Protein 2XWS (pdb70)

Sequence (126 aa):
GMRRGLVIVGHGSQLNHYREVMMELHRKRIEESGAFDEVKIAFAARKRRPMPDEAIREMNCDIIYVVPLFISYGLHVTEDLPDLLGFPRGRGIKEGEFEGKKVVICEPIGEDYFVTYAILNSVFRIG

Organism: Archaeoglobus fulgidus (strain ATCC 49558 / DSM 4304 / JCM 9628 / NBRC 100126 / VC-16) (NCBI:txid224325)

B-factor: mean 16.19, std 9.61, range [5.8, 62.68]

CATH classification: 3.40.50.1400

Foldseek 3Di:
DFAEEEEEEEEDDPPPVVVVVQVVVQVVVVVVPPGNYYYYAYLYPPGPPHPLVVVVVDPTQEYEYEYQDQDPDCSQQPRNCVSQVFHGDAAWGWDDHPNHTYIYHGYDNVDVVVVVVVVCVVVVDD

Solvent-accessible surface area: 7827 Å² total; per-residue (Å²): 128,117,111,73,0,8,0,8,0,0,55,10,34,120,121,103,114,34,65,98,44,0,72,82,60,35,83,133,53,79,114,75,56,50,47,74,48,6,37,32,0,1,0,3,136,190,50,167,40,43,0,35,55,1,0,158,113,0,125,3,77,16,0,60,0,35,0,41,20,121,72,46,29,116,53,6,20,54,49,0,0,71,55,6,72,17,92,142,27,172,24,113,21,123,24,124,28,101,65,35,86,0,13,4,31,80,18,58,14,162,71,186,168,29,71,144,62,115,64,60,83,114,120,191,135,121

Radius of gyration: 14.53 Å; Cα contacts (8 Å, |Δi|>4): 226; chains: 1; bounding box: 28×39×32 Å

Nearest PDB structures (foldseek):
  2xwq-assembly1_A  TM=9.636E-01  e=8.640E-24  Archaeoglobus fulgidus
  2jh3-assembly1_C  TM=8.020E-01  e=1.035E-05  Deinococcus radiodurans
  4wwh-assembly2_B  TM=4.916E-01  e=9.234E-01  Mycolicibacterium smegmatis MC2 155
  4oat-assembly1_A  TM=4.400E-01  e=6.740E-01  Trichormus variabilis ATCC 29413
  3uk0-assembly1_A  TM=4.659E-01  e=1.733E+00  Rhodopseudomonas palustris BisB5

InterPro domains:
  IPR002762 Sirohydrochlorin cobaltochelatase CbiX-like [PF01903] (10-117)
  IPR023652 Sirohydrochlorin cobaltochelatase [MF_00785] (2-124)

Secondary structure (DSSP, 8-state):
---EEEEEEE-S---HHHHHHHHHHHHHHHHHTSSSEEEEEESSTT-SS-HHHHHHH---SEEEEEE--SS--HIIIIIHHHHHT---SSS-EEEEETTEEEEE---STTSHHHHHHHHHHHH---

Structure (mmCIF, N/CA/C/O backbone):
data_2XWS
#
_entry.id   2XWS
#
_cell.length_a   50.980
_cell.length_b   50.980
_cell.length_c   101.970
_cell.angle_alpha   90.00
_cell.angle_beta   90.00
_cell.angle_gamma   90.00
#
_symmetry.space_group_name_H-M   'P 42 21 2'
#
loop_
_entity.id
_entity.type
_entity.pdbx_description
1 polymer 'SIROHYDROCHLORIN COBALTOCHELATASE'
2 water water
#
loop_
_atom_site.group_PDB
_atom_site.id
_atom_site.type_symbol
_atom_site.label_atom_id
_atom_site.label_alt_id
_atom_site.label_comp_id
_atom_site.label_asym_id
_atom_site.label_entity_id
_atom_site.label_seq_id
_atom_site.pdbx_PDB_ins_code
_atom_site.Cartn_x
_atom_site.Cartn_y
_atom_site.Cartn_z
_atom_site.occupancy
_atom_site.B_iso_or_equiv
_atom_site.auth_seq_id
_atom_site.auth_comp_id
_atom_site.auth_asym_id
_atom_site.auth_atom_id
_atom_site.pdbx_PDB_model_num
ATOM 1 N N . GLY A 1 1 ? 18.905 -24.207 -0.311 1.00 52.89 0 GLY A N 1
ATOM 2 C CA . GLY A 1 1 ? 19.863 -23.054 -0.403 1.00 52.21 0 GLY A CA 1
ATOM 3 C C . GLY A 1 1 ? 19.399 -21.895 -1.297 1.00 51.21 0 GLY A C 1
ATOM 4 O O . GLY A 1 1 ? 20.212 -21.015 -1.616 1.00 51.66 0 GLY A O 1
ATOM 5 N N . MET A 1 2 ? 18.089 -21.861 -1.631 1.00 49.33 1 MET A N 1
ATOM 6 C CA . MET A 1 2 ? 17.557 -21.110 -2.808 1.00 45.92 1 MET A CA 1
ATOM 7 C C . MET A 1 2 ? 17.742 -19.588 -2.956 1.00 41.60 1 MET A C 1
ATOM 8 O O . MET A 1 2 ? 17.229 -18.741 -2.186 1.00 41.41 1 MET A O 1
ATOM 13 N N . ARG A 1 3 ? 18.500 -19.295 -4.005 1.00 37.24 2 ARG A N 1
ATOM 14 C CA . ARG A 1 3 ? 18.673 -17.980 -4.588 1.00 33.06 2 ARG A CA 1
ATOM 15 C C . ARG A 1 3 ? 17.336 -17.695 -5.305 1.00 29.37 2 ARG A C 1
ATOM 16 O O . ARG A 1 3 ? 16.859 -18.559 -6.094 1.00 29.17 2 ARG A O 1
ATOM 24 N N . ARG A 1 4 ? 16.745 -16.523 -5.080 1.00 23.14 3 ARG A N 1
ATOM 25 C CA . ARG A 1 4 ? 15.413 -16.227 -5.675 1.00 20.66 3 ARG A CA 1
ATOM 26 C C . ARG A 1 4 ? 15.577 -14.960 -6.558 1.00 16.63 3 ARG A C 1
ATOM 27 O O . ARG A 1 4 ? 16.093 -13.933 -6.136 1.00 15.51 3 ARG A O 1
ATOM 35 N N . GLY A 1 5 ? 15.065 -15.050 -7.765 1.00 12.35 4 GLY A N 1
ATOM 36 C CA . GLY A 1 5 ? 15.122 -13.903 -8.669 1.00 10.08 4 GLY A CA 1
ATOM 37 C C . GLY A 1 5 ? 13.751 -13.428 -9.077 1.00 8.21 4 GLY A C 1
ATOM 38 O O . GLY A 1 5 ? 12.737 -14.149 -8.935 1.00 11.38 4 GLY A O 1
ATOM 39 N N . LEU A 1 6 ? 13.778 -12.183 -9.567 1.00 8.17 5 LEU A N 1
ATOM 40 C CA . LEU A 1 6 ? 12.541 -11.578 -10.083 1.00 8.28 5 LEU A CA 1
ATOM 41 C C . LEU A 1 6 ? 12.882 -10.983 -11.474 1.00 8.14 5 LEU A C 1
ATOM 42 O O . LEU A 1 6 ? 13.891 -10.295 -11.611 1.00 10.05 5 LEU A O 1
ATOM 47 N N . VAL A 1 7 ? 12.042 -11.304 -12.469 1.00 8.56 6 VAL A N 1
ATOM 48 C CA . VAL A 1 7 ? 12.069 -10.640 -13.774 1.00 7.70 6 VAL A CA 1
ATOM 49 C C . VAL A 1 7 ? 10.785 -9.898 -13.968 1.00 7.43 6 VAL A C 1
ATOM 50 O O . VAL A 1 7 ? 9.656 -10.473 -13.888 1.00 9.44 6 VAL A O 1
ATOM 54 N N . ILE A 1 8 ? 10.922 -8.543 -14.141 1.00 8.20 7 ILE A N 1
ATOM 55 C CA . ILE A 1 8 ? 9.728 -7.664 -14.380 1.00 6.30 7 ILE A CA 1
ATOM 56 C C . ILE A 1 8 ? 9.647 -7.533 -15.883 1.00 8.49 7 ILE A C 1
ATOM 57 O O . ILE A 1 8 ? 10.589 -7.022 -16.514 1.00 8.00 7 ILE A O 1
ATOM 62 N N . VAL A 1 9 ? 8.505 -7.912 -16.433 1.00 6.01 8 VAL A N 1
ATOM 63 C CA . VAL A 1 9 ? 8.360 -8.028 -17.905 1.00 6.29 8 VAL A CA 1
ATOM 64 C C . VAL A 1 9 ? 7.409 -6.937 -18.383 1.00 7.84 8 VAL A C 1
ATOM 65 O O . VAL A 1 9 ? 6.271 -6.728 -17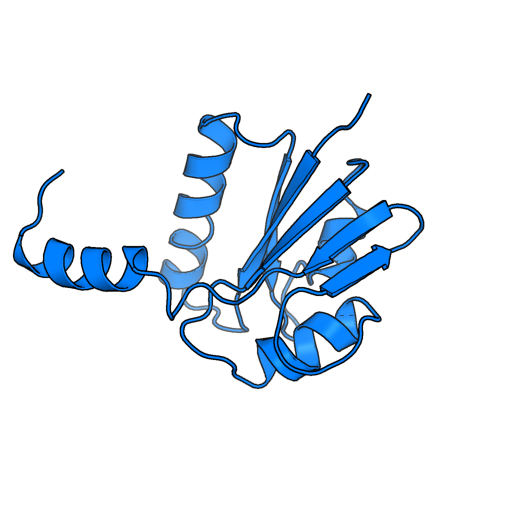.878 1.00 8.89 8 VAL A O 1
ATOM 69 N N . GLY A 1 10 ? 7.923 -6.160 -19.384 1.00 8.49 9 GLY A N 1
ATOM 70 C CA . GLY A 1 10 ? 7.070 -5.129 -20.078 1.00 8.53 9 GLY A CA 1
ATOM 71 C C . GLY A 1 10 ? 6.825 -5.506 -21.545 1.00 10.92 9 GLY A C 1
ATOM 72 O O . GLY A 1 10 ? 7.084 -6.633 -21.984 1.00 9.71 9 GLY A O 1
ATOM 73 N N . HIS A 1 11 ? 6.264 -4.542 -22.291 1.00 9.80 10 HIS A N 1
ATOM 74 C CA . HIS A 1 11 ? 5.962 -4.686 -23.711 1.00 9.95 10 HIS A CA 1
ATOM 75 C C . HIS A 1 11 ? 7.005 -4.059 -24.580 1.00 11.64 10 HIS A C 1
ATOM 76 O O . HIS A 1 11 ? 8.187 -3.954 -24.128 1.00 14.14 10 HIS A O 1
ATOM 83 N N . GLY A 1 12 ? 6.610 -3.742 -25.836 1.00 12.31 11 GLY A N 1
ATOM 84 C CA . GLY A 1 12 ? 7.626 -3.278 -26.819 1.00 13.74 11 GLY A CA 1
ATOM 85 C C . GLY A 1 12 ? 7.868 -1.781 -26.852 1.00 14.36 11 GLY A C 1
ATOM 86 O O . GLY A 1 12 ? 8.616 -1.314 -27.717 1.00 12.20 11 GLY A O 1
ATOM 87 N N . SER A 1 13 ? 7.261 -1.035 -25.949 1.00 10.89 12 SER A N 1
ATOM 88 C CA . SER A 1 13 ? 7.476 0.442 -25.983 1.00 9.77 12 SER A CA 1
ATOM 89 C C . SER A 1 13 ? 8.955 0.751 -25.818 1.00 10.73 12 SER A C 1
ATOM 90 O O . SER A 1 13 ? 9.674 0.221 -24.944 1.00 10.94 12 SER A O 1
ATOM 93 N N . GLN A 1 14 ? 9.421 1.670 -26.684 1.00 9.77 13 GLN A N 1
ATOM 94 C CA . GLN A 1 14 ? 10.774 2.141 -26.558 1.00 12.07 13 GLN A CA 1
ATOM 95 C C . GLN A 1 14 ? 10.802 3.619 -26.165 1.00 13.04 13 GLN A C 1
ATOM 96 O O . GLN A 1 14 ? 11.858 4.288 -26.225 1.00 13.53 13 GLN A O 1
ATOM 102 N N . LEU A 1 15 ? 9.647 4.077 -25.675 1.00 11.84 14 LEU A N 1
ATOM 103 C CA . LEU A 1 15 ? 9.658 5.413 -25.061 1.00 11.51 14 LEU A CA 1
ATOM 104 C C . LEU A 1 15 ? 10.685 5.438 -23.914 1.00 11.50 14 LEU A C 1
ATOM 105 O O . LEU A 1 15 ? 10.797 4.551 -23.040 1.00 10.12 14 LEU A O 1
ATOM 110 N N . ASN A 1 16 ? 11.479 6.477 -23.843 1.00 11.04 15 ASN A N 1
ATOM 111 C CA . ASN A 1 16 ? 12.522 6.531 -22.873 1.00 12.23 15 ASN A CA 1
ATOM 112 C C . ASN A 1 16 ? 12.009 6.538 -21.447 1.00 9.84 15 ASN A C 1
ATOM 113 O O . ASN A 1 16 ? 12.572 5.869 -20.594 1.00 11.24 15 ASN A O 1
ATOM 118 N N . HIS A 1 17 ? 10.860 7.206 -21.219 1.00 9.65 16 HIS A N 1
ATOM 119 C CA . HIS A 1 17 ? 10.360 7.297 -19.832 1.00 9.82 16 HIS A CA 1
ATOM 120 C C . HIS A 1 17 ? 9.845 5.837 -19.481 1.00 11.25 16 HIS A C 1
ATOM 121 O O . HIS A 1 17 ? 9.959 5.483 -18.317 1.00 10.71 16 HIS A O 1
ATOM 128 N N . TYR A 1 18 ? 9.276 5.091 -20.438 1.00 11.34 17 TYR A N 1
ATOM 129 C CA . TYR A 1 18 ? 8.886 3.675 -20.099 1.00 11.25 17 TYR A CA 1
ATOM 130 C C . TYR A 1 18 ? 10.081 2.877 -19.609 1.00 12.53 17 TYR A C 1
ATOM 131 O O . TYR A 1 18 ? 10.029 2.241 -18.546 1.00 11.82 17 TYR A O 1
ATOM 140 N N . ARG A 1 19 ? 11.194 2.966 -20.295 1.00 11.51 18 ARG A N 1
ATOM 141 C CA . ARG A 1 19 ? 12.345 2.280 -19.875 1.00 11.11 18 ARG A CA 1
ATOM 142 C C . ARG A 1 19 ? 12.816 2.760 -18.468 1.00 10.95 18 ARG A C 1
ATOM 143 O O . ARG A 1 19 ? 13.303 2.007 -17.607 1.00 12.20 18 ARG A O 1
ATOM 151 N N . GLU A 1 20 ? 12.718 4.079 -18.243 1.00 9.48 19 GLU A N 1
ATOM 152 C CA . GLU A 1 20 ? 13.130 4.633 -16.966 1.00 9.75 19 GLU A CA 1
ATOM 153 C C . GLU A 1 20 ? 12.219 4.179 -15.816 1.00 10.23 19 GLU A C 1
ATOM 154 O O . GLU A 1 20 ? 12.729 3.884 -14.759 1.00 11.05 19 GLU A O 1
ATOM 160 N N . VAL A 1 21 ? 10.901 4.086 -16.047 1.00 8.71 20 VAL A N 1
ATOM 161 C CA . VAL A 1 21 ? 9.978 3.602 -15.019 1.00 8.65 20 VAL A CA 1
ATOM 162 C C . VAL A 1 21 ? 10.319 2.096 -14.739 1.00 9.43 20 VAL A C 1
ATOM 163 O O . VAL A 1 21 ? 10.319 1.685 -13.587 1.00 8.62 20 VAL A O 1
ATOM 167 N N . MET A 1 22 ? 10.511 1.276 -15.758 1.00 9.36 21 MET A N 1
ATOM 168 C CA A MET A 1 22 ? 10.838 -0.152 -15.469 0.50 10.21 21 MET A CA 1
ATOM 169 C CA B MET A 1 22 ? 10.883 -0.180 -15.554 0.50 10.32 21 MET A CA 1
ATOM 170 C C . MET A 1 22 ? 12.097 -0.233 -14.655 1.00 10.10 21 MET A C 1
ATOM 171 O O . MET A 1 22 ? 12.130 -0.944 -13.638 1.00 10.79 21 MET A O 1
ATOM 180 N N . GLU A 1 23 ? 13.128 0.550 -15.004 1.00 9.36 22 GLU A N 1
ATOM 181 C CA . GLU A 1 23 ? 14.315 0.557 -14.212 1.00 10.38 22 GLU A CA 1
ATOM 182 C C . GLU A 1 23 ? 14.074 1.076 -12.743 1.00 8.35 22 GLU A C 1
ATOM 183 O O . GLU A 1 23 ? 14.698 0.585 -11.857 1.00 11.89 22 GLU A O 1
ATOM 189 N N . LEU A 1 24 ? 13.280 2.117 -12.570 1.00 9.46 23 LEU A N 1
ATOM 190 C CA . LEU A 1 24 ? 12.928 2.642 -11.257 1.00 10.50 23 LEU A CA 1
ATOM 191 C C . LEU A 1 24 ? 12.400 1.496 -10.342 1.00 10.76 23 LEU A C 1
ATOM 192 O O . LEU A 1 24 ? 12.868 1.308 -9.197 1.00 10.22 23 LEU A O 1
ATOM 197 N N . HIS A 1 25 ? 11.400 0.729 -10.854 1.00 9.00 24 HIS A N 1
ATOM 198 C CA . HIS A 1 25 ? 10.943 -0.436 -10.042 1.00 8.97 24 HIS A CA 1
ATOM 199 C C . HIS A 1 25 ? 11.989 -1.483 -9.796 1.00 9.84 24 HIS A C 1
ATOM 200 O O . HIS A 1 25 ? 12.095 -2.048 -8.705 1.00 10.13 24 HIS A O 1
ATOM 207 N N . ARG A 1 26 ? 12.769 -1.770 -10.867 1.00 9.77 25 ARG A N 1
ATOM 208 C CA . ARG A 1 26 ? 13.797 -2.782 -10.725 1.00 10.64 25 ARG A CA 1
ATOM 209 C C . ARG A 1 26 ? 14.810 -2.380 -9.638 1.00 9.93 25 ARG A C 1
ATOM 210 O O . ARG A 1 26 ? 15.129 -3.220 -8.810 1.00 10.59 25 ARG A O 1
ATOM 218 N N . LYS A 1 27 ? 15.228 -1.095 -9.645 1.00 10.11 26 LYS A N 1
ATOM 219 C CA . LYS A 1 27 ? 16.187 -0.620 -8.691 1.00 12.10 26 LYS A CA 1
ATOM 220 C C . LYS A 1 27 ? 15.636 -0.582 -7.254 1.00 11.62 26 LYS A C 1
ATOM 221 O O . LYS A 1 27 ? 16.282 -1.028 -6.280 1.00 11.63 26 LYS A O 1
ATOM 227 N N . ARG A 1 28 ? 14.404 -0.090 -7.150 1.00 9.34 27 ARG A N 1
ATOM 228 C CA . ARG A 1 28 ? 13.778 -0.082 -5.829 1.00 9.66 27 ARG A CA 1
ATOM 229 C C . ARG A 1 28 ? 13.717 -1.521 -5.231 1.00 10.01 27 ARG A C 1
ATOM 230 O O . ARG A 1 28 ? 13.969 -1.733 -4.042 1.00 11.13 27 ARG A O 1
ATOM 238 N N . ILE A 1 29 ? 13.349 -2.510 -6.055 1.00 9.42 28 ILE A N 1
ATOM 239 C CA . ILE A 1 29 ? 13.213 -3.823 -5.574 1.00 8.85 28 ILE A CA 1
ATOM 240 C C . ILE A 1 29 ? 14.637 -4.419 -5.267 1.00 10.89 28 ILE A C 1
ATOM 241 O O . ILE A 1 29 ? 14.804 -5.140 -4.253 1.00 11.03 28 ILE A O 1
ATOM 246 N N . GLU A 1 30 ? 15.577 -4.205 -6.182 1.00 10.36 29 GLU A N 1
ATOM 247 C CA . GLU A 1 30 ? 16.965 -4.639 -5.888 1.00 12.28 29 GLU A CA 1
ATOM 248 C C . GLU A 1 30 ? 17.455 -4.106 -4.563 1.00 11.31 29 GLU A C 1
ATOM 249 O O . GLU A 1 30 ? 17.964 -4.895 -3.736 1.00 14.48 29 GLU A O 1
ATOM 255 N N . GLU A 1 31 ? 17.273 -2.822 -4.345 1.00 13.78 30 GLU A N 1
ATOM 256 C CA . GLU A 1 31 ? 17.712 -2.236 -3.055 1.00 15.70 30 GLU A CA 1
ATOM 257 C C . GLU A 1 31 ? 17.016 -2.744 -1.834 1.00 16.73 30 GLU A C 1
ATOM 258 O O . GLU A 1 31 ? 17.530 -2.686 -0.688 1.00 17.94 30 GLU A O 1
ATOM 264 N N . SER A 1 32 ? 15.819 -3.227 -1.988 1.00 14.50 31 SER A N 1
ATOM 265 C CA . SER A 1 32 ? 15.090 -3.730 -0.869 1.00 15.87 31 SER A CA 1
ATOM 266 C C . SER A 1 32 ? 15.624 -4.992 -0.275 1.00 15.90 31 SER A C 1
ATOM 267 O O . SER A 1 32 ? 15.268 -5.392 0.834 1.00 15.88 31 SER A O 1
ATOM 270 N N . GLY A 1 33 ? 16.411 -5.724 -1.088 1.00 15.45 32 GLY A N 1
ATOM 271 C CA . GLY A 1 33 ? 16.814 -7.052 -0.738 1.00 15.99 32 GLY A CA 1
ATOM 272 C C . GLY A 1 33 ? 15.803 -8.150 -0.749 1.00 15.38 32 GLY A C 1
ATOM 273 O O . GLY A 1 33 ? 16.071 -9.260 -0.316 1.00 18.59 32 GLY A O 1
ATOM 274 N N . ALA A 1 34 ? 14.596 -7.866 -1.215 1.00 16.67 33 ALA A N 1
ATOM 275 C CA . ALA A 1 34 ? 13.519 -8.868 -1.266 1.00 15.18 33 ALA A CA 1
ATOM 276 C C . ALA A 1 34 ? 13.898 -10.108 -2.108 1.00 14.77 33 ALA A C 1
ATOM 277 O O . ALA A 1 34 ? 13.510 -11.271 -1.819 1.00 16.19 33 ALA A O 1
ATOM 279 N N . PHE A 1 35 ? 14.758 -9.894 -3.132 1.00 14.83 34 PHE A N 1
ATOM 280 C CA . PHE A 1 35 ? 15.241 -11.007 -4.008 1.00 15.61 34 PHE A CA 1
ATOM 281 C C . PHE A 1 35 ? 16.769 -10.947 -4.140 1.00 15.05 34 PHE A C 1
ATOM 282 O O . PHE A 1 35 ? 17.385 -9.917 -3.796 1.00 21.31 34 PHE A O 1
ATOM 290 N N . ASP A 1 36 ? 17.316 -12.031 -4.646 1.00 16.83 35 ASP A N 1
ATOM 291 C CA . ASP A 1 36 ? 18.767 -12.123 -4.799 1.00 16.81 35 ASP A CA 1
ATOM 292 C C . ASP A 1 36 ? 19.144 -11.379 -6.101 1.00 16.53 35 ASP A C 1
ATOM 293 O O . ASP A 1 36 ? 20.227 -10.808 -6.202 1.00 17.47 35 ASP A O 1
ATOM 298 N N . GLU A 1 37 ? 18.241 -11.323 -7.075 1.00 12.97 36 GLU A N 1
ATOM 299 C CA . GLU A 1 37 ? 18.561 -10.719 -8.405 1.00 14.43 36 GLU A CA 1
ATOM 300 C C . GLU A 1 37 ? 17.255 -10.244 -8.998 1.00 10.85 36 GLU A C 1
ATOM 301 O O . GLU A 1 37 ? 16.236 -10.902 -8.803 1.00 12.53 36 GLU A O 1
ATOM 307 N N . VAL A 1 38 ? 17.281 -8.978 -9.540 1.00 12.04 37 VAL A N 1
ATOM 308 C CA . VAL A 1 38 ? 16.077 -8.412 -10.126 1.00 10.69 37 VAL A CA 1
ATOM 309 C C . VAL A 1 38 ? 16.447 -7.864 -11.508 1.00 11.88 37 VAL A C 1
ATOM 310 O O . VAL A 1 38 ? 17.397 -7.063 -11.634 1.00 12.24 37 VAL A O 1
ATOM 314 N N . LYS A 1 39 ? 15.748 -8.309 -12.554 1.00 9.46 38 LYS A N 1
ATOM 315 C CA . LYS A 1 39 ? 16.033 -7.895 -13.905 1.00 11.30 38 LYS A CA 1
ATOM 316 C C . LYS A 1 39 ? 14.780 -7.460 -14.606 1.00 10.70 38 LYS A C 1
ATOM 317 O O . LYS A 1 39 ? 13.641 -7.817 -14.192 1.00 12.84 38 LYS A O 1
ATOM 323 N N . ILE A 1 40 ? 14.958 -6.608 -15.638 1.00 9.56 39 ILE A N 1
ATOM 324 C CA . ILE A 1 40 ? 13.815 -6.281 -16.519 1.00 9.34 39 ILE A CA 1
ATOM 325 C C . ILE A 1 40 ? 13.941 -7.009 -17.841 1.00 11.36 39 ILE A C 1
ATOM 326 O O . ILE A 1 40 ? 15.057 -7.272 -18.292 1.00 12.47 39 ILE A O 1
ATOM 331 N N . ALA A 1 41 ? 12.815 -7.342 -18.438 1.00 9.58 40 ALA A N 1
ATOM 332 C CA . ALA A 1 41 ? 12.844 -7.929 -19.780 1.00 9.49 40 ALA A CA 1
ATOM 333 C C . ALA A 1 41 ? 11.604 -7.521 -20.503 1.00 9.27 40 ALA A C 1
ATOM 334 O O . ALA A 1 41 ? 10.646 -6.929 -19.914 1.00 10.48 40 ALA A O 1
ATOM 336 N N . PHE A 1 42 ? 11.573 -7.762 -21.836 1.00 8.79 41 PHE A N 1
ATOM 337 C CA . PHE A 1 42 ? 10.488 -7.272 -22.659 1.00 9.38 41 PHE A CA 1
ATOM 338 C C . PHE A 1 42 ? 9.936 -8.428 -23.487 1.00 10.70 41 PHE A C 1
ATOM 339 O O . PHE A 1 42 ? 10.766 -9.106 -24.152 1.00 12.49 41 PHE A O 1
ATOM 347 N N . ALA A 1 43 ? 8.629 -8.576 -23.517 1.00 11.01 42 ALA A N 1
ATOM 348 C CA . ALA A 1 43 ? 7.970 -9.713 -24.231 1.00 12.84 42 ALA A CA 1
ATOM 349 C C . ALA A 1 43 ? 7.702 -9.147 -25.612 1.00 15.01 42 ALA A C 1
ATOM 350 O O . ALA A 1 43 ? 6.543 -8.957 -25.962 1.00 18.80 42 ALA A O 1
ATOM 352 N N . ALA A 1 44 ? 8.732 -8.824 -26.364 1.00 17.07 43 ALA A N 1
ATOM 353 C CA . ALA A 1 44 ? 8.460 -8.237 -27.696 1.00 19.04 43 ALA A CA 1
ATOM 354 C C . ALA A 1 44 ? 9.630 -8.537 -28.550 1.00 19.46 43 ALA A C 1
ATOM 355 O O . ALA A 1 44 ? 10.777 -8.548 -28.095 1.00 18.66 43 ALA A O 1
ATOM 357 N N . ARG A 1 45 ? 9.353 -8.868 -29.817 1.00 23.23 44 ARG A N 1
ATOM 358 C CA . ARG A 1 45 ? 10.496 -9.021 -30.765 1.00 27.02 44 ARG A CA 1
ATOM 359 C C . ARG A 1 45 ? 11.360 -7.786 -30.901 1.00 24.84 44 ARG A C 1
ATOM 360 O O . ARG A 1 45 ? 10.915 -6.622 -30.717 1.00 25.86 44 ARG A O 1
ATOM 368 N N . LYS A 1 46 ? 12.630 -7.985 -31.229 1.00 25.32 45 LYS A N 1
ATOM 369 C CA . LYS A 1 46 ? 13.530 -6.858 -31.378 1.00 25.18 45 LYS A CA 1
ATOM 370 C C . LYS A 1 46 ? 13.652 -5.940 -30.179 1.00 24.80 45 LYS A C 1
ATOM 371 O O . LYS A 1 46 ? 13.971 -4.729 -30.303 1.00 24.72 45 LYS A O 1
ATOM 377 N N . ARG A 1 47 ? 13.438 -6.476 -28.982 1.00 21.03 46 ARG A N 1
ATOM 378 C CA . ARG A 1 47 ? 13.723 -5.732 -27.789 1.00 20.60 46 ARG A CA 1
ATOM 379 C C . ARG A 1 47 ? 14.646 -6.624 -26.960 1.00 19.25 46 ARG A C 1
ATOM 380 O O . ARG A 1 47 ? 14.615 -7.868 -27.167 1.00 22.36 46 ARG A O 1
ATOM 388 N N . ARG A 1 48 ? 15.496 -6.062 -26.147 1.00 16.14 47 ARG A N 1
ATOM 389 C CA . ARG A 1 48 ? 16.377 -6.875 -25.312 1.00 18.21 47 ARG A CA 1
ATOM 390 C C . ARG A 1 48 ? 16.521 -6.371 -23.872 1.00 15.89 47 ARG A C 1
ATOM 391 O O . ARG A 1 48 ? 16.558 -5.149 -23.598 1.00 17.55 47 ARG A O 1
ATOM 399 N N . PRO A 1 49 ? 16.623 -7.301 -22.917 1.00 14.21 48 PRO A N 1
ATOM 400 C CA . PRO A 1 49 ? 16.532 -8.745 -23.182 1.00 12.79 48 PRO A CA 1
ATOM 401 C C . PRO A 1 49 ? 15.089 -9.161 -23.219 1.00 12.68 48 PRO A C 1
ATOM 402 O O . PRO A 1 49 ? 14.226 -8.546 -22.600 1.00 11.83 48 PRO A O 1
ATOM 406 N N . MET A 1 50 ? 14.822 -10.229 -23.976 1.00 11.08 49 MET A N 1
ATOM 407 C CA . MET A 1 50 ? 13.559 -10.942 -23.921 1.00 11.18 49 MET A CA 1
ATOM 408 C C . MET A 1 50 ? 13.585 -11.838 -22.597 1.00 8.59 49 MET A C 1
ATOM 409 O O . MET A 1 50 ? 14.605 -12.089 -22.004 1.00 9.14 49 MET A O 1
ATOM 414 N N . PRO A 1 51 ? 12.425 -12.333 -22.175 1.00 9.72 50 PRO A N 1
ATOM 415 C CA . PRO A 1 51 ? 12.344 -13.033 -20.806 1.00 9.11 50 PRO A CA 1
ATOM 416 C C . PRO A 1 51 ? 13.150 -14.353 -20.797 1.00 7.73 50 PRO A C 1
ATOM 417 O O . PRO A 1 51 ? 13.797 -14.607 -19.804 1.00 9.68 50 PRO A O 1
ATOM 421 N N . ASP A 1 52 ? 13.161 -15.018 -21.979 1.00 9.68 51 ASP A N 1
ATOM 422 C CA . ASP A 1 52 ? 14.023 -16.223 -22.056 1.00 9.69 51 ASP A CA 1
ATOM 423 C C . ASP A 1 52 ? 15.500 -15.863 -21.914 1.00 9.94 51 ASP A C 1
ATOM 424 O O . ASP A 1 52 ? 16.241 -16.547 -21.188 1.00 10.77 51 ASP A O 1
ATOM 429 N N . GLU A 1 53 ? 15.930 -14.774 -22.604 1.00 8.71 52 GLU A N 1
ATOM 430 C CA . GLU A 1 53 ? 17.359 -14.365 -22.505 1.00 9.58 52 GLU A CA 1
ATOM 431 C C . GLU A 1 53 ? 17.675 -13.952 -21.033 1.00 10.43 52 GLU A C 1
ATOM 432 O O . GLU A 1 53 ? 18.778 -14.216 -20.555 1.00 12.20 52 GLU A O 1
ATOM 438 N N . ALA A 1 54 ? 16.750 -13.246 -20.360 1.00 10.49 53 ALA A N 1
ATOM 439 C CA . ALA A 1 54 ? 17.031 -12.814 -19.010 1.00 10.99 53 ALA A CA 1
ATOM 440 C C . ALA A 1 54 ? 17.115 -13.991 -18.057 1.00 11.60 53 ALA A C 1
ATOM 441 O O . ALA A 1 54 ? 18.011 -13.994 -17.225 1.00 13.00 53 ALA A O 1
ATOM 443 N N . ILE A 1 55 ? 16.236 -14.991 -18.228 1.00 10.50 54 ILE A N 1
ATOM 444 C CA . ILE A 1 55 ? 16.272 -16.130 -17.304 1.00 11.42 54 ILE A CA 1
ATOM 445 C C . ILE A 1 55 ? 17.507 -16.984 -17.557 1.00 13.55 54 ILE A C 1
ATOM 446 O O . ILE A 1 55 ? 18.109 -17.474 -16.592 1.00 14.66 54 ILE A O 1
ATOM 451 N N . ARG A 1 56 ? 17.899 -17.117 -18.835 1.00 10.91 55 ARG A N 1
ATOM 452 C CA . ARG A 1 56 ? 19.156 -17.863 -19.066 1.00 13.55 55 ARG A CA 1
ATOM 453 C C . ARG A 1 56 ? 20.370 -17.233 -18.338 1.00 16.73 55 ARG A C 1
ATOM 454 O O . ARG A 1 56 ? 21.196 -17.959 -17.756 1.00 17.31 55 ARG A O 1
ATOM 462 N N . GLU A 1 57 ? 20.416 -15.901 -18.332 1.00 15.49 56 GLU A N 1
ATOM 463 C CA . GLU A 1 57 ? 21.567 -15.176 -17.766 1.00 18.89 56 GLU A CA 1
ATOM 464 C C . GLU A 1 57 ? 21.587 -15.280 -16.235 1.00 20.55 56 GLU A C 1
ATOM 465 O O . GLU A 1 57 ? 22.675 -15.253 -15.628 1.00 21.03 56 GLU A O 1
ATOM 471 N N . MET A 1 58 ? 20.412 -15.423 -15.611 1.00 20.25 57 MET A N 1
ATOM 472 C CA . MET A 1 58 ? 20.264 -15.477 -14.133 1.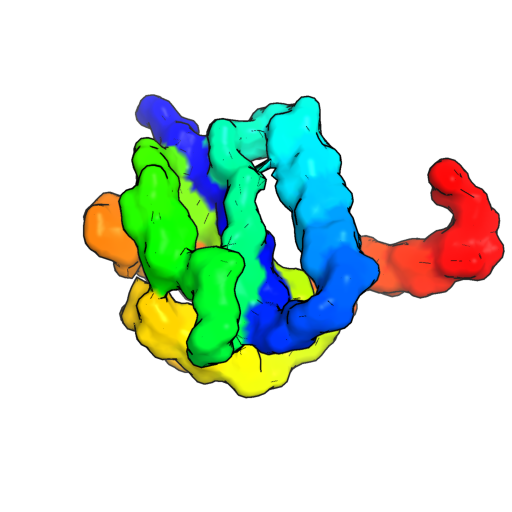00 23.43 57 MET A CA 1
ATOM 473 C C . MET A 1 58 ? 20.603 -16.827 -13.542 1.00 26.48 57 MET A C 1
ATOM 474 O O . MET A 1 58 ? 20.048 -17.825 -13.936 1.00 28.48 57 MET A O 1
ATOM 479 N N . ASN A 1 59 ? 21.454 -16.836 -12.530 1.00 28.86 58 ASN A N 1
ATOM 480 C CA . ASN A 1 59 ? 21.815 -18.113 -11.842 1.00 30.73 58 ASN A CA 1
ATOM 481 C C . ASN A 1 59 ? 21.000 -18.473 -10.597 1.00 30.83 58 ASN A C 1
ATOM 482 O O . ASN A 1 59 ? 21.503 -19.146 -9.668 1.00 31.85 58 ASN A O 1
ATOM 487 N N . CYS A 1 60 ? 19.751 -18.009 -10.551 1.00 28.01 59 CYS A N 1
ATOM 488 C CA . CYS A 1 60 ? 18.905 -18.240 -9.406 1.00 26.33 59 CYS A CA 1
ATOM 489 C C . CYS A 1 60 ? 18.271 -19.618 -9.572 1.00 26.38 59 CYS A C 1
ATOM 490 O O . CYS A 1 60 ? 18.153 -20.170 -10.690 1.00 26.53 59 CYS A O 1
ATOM 493 N N . ASP A 1 61 ? 17.889 -20.181 -8.437 1.00 25.52 60 ASP A N 1
ATOM 494 C CA . ASP A 1 61 ? 17.234 -21.478 -8.414 1.00 25.65 60 ASP A CA 1
ATOM 495 C C . ASP A 1 61 ? 15.765 -21.356 -8.727 1.00 23.22 60 ASP A C 1
ATOM 496 O O . ASP A 1 61 ? 15.221 -22.265 -9.372 1.00 22.60 60 ASP A O 1
ATOM 501 N N . ILE A 1 62 ? 15.129 -20.265 -8.251 1.00 20.72 61 ILE A N 1
ATOM 502 C CA . ILE A 1 62 ? 13.727 -20.033 -8.561 1.00 17.93 61 ILE A CA 1
ATOM 503 C C . ILE A 1 62 ? 13.596 -18.576 -9.015 1.00 16.45 61 ILE A C 1
ATOM 504 O O . ILE A 1 62 ? 14.243 -17.697 -8.391 1.00 14.78 61 ILE A O 1
ATOM 509 N N . ILE A 1 63 ? 12.779 -18.387 -10.069 1.00 13.30 62 ILE A N 1
ATOM 510 C CA . ILE A 1 63 ? 12.679 -17.034 -10.689 1.00 11.05 62 ILE A CA 1
ATOM 511 C C . ILE A 1 63 ? 11.201 -16.783 -10.850 1.00 11.42 62 ILE A C 1
ATOM 512 O O . ILE A 1 63 ? 10.449 -17.521 -11.484 1.00 12.13 62 ILE A O 1
ATOM 517 N N . TYR A 1 64 ? 10.801 -15.641 -10.287 1.00 9.70 63 TYR A N 1
ATOM 518 C CA . TYR A 1 64 ? 9.384 -15.194 -10.443 1.00 9.85 63 TYR A CA 1
ATOM 519 C C . TYR A 1 64 ? 9.376 -14.177 -11.569 1.00 9.19 63 TYR A C 1
ATOM 520 O O . TYR A 1 64 ? 10.308 -13.347 -11.667 1.00 9.67 63 TYR A O 1
ATOM 529 N N . VAL A 1 65 ? 8.355 -14.272 -12.413 1.00 7.60 64 VAL A N 1
ATOM 530 C CA . VAL A 1 65 ? 8.268 -13.435 -13.618 1.00 8.42 64 VAL A CA 1
ATOM 531 C C . VAL A 1 65 ? 6.987 -12.692 -13.492 1.00 7.42 64 VAL A C 1
ATOM 532 O O . VAL A 1 65 ? 5.888 -13.232 -13.433 1.00 9.28 64 VAL A O 1
ATOM 536 N N . VAL A 1 66 ? 7.088 -11.354 -13.304 1.00 6.64 65 VAL A N 1
ATOM 537 C CA . VAL A 1 66 ? 5.874 -10.543 -13.054 1.00 8.38 65 VAL A CA 1
ATOM 538 C C . VAL A 1 66 ? 5.575 -9.677 -14.321 1.00 6.33 65 VAL A C 1
ATOM 539 O O . VAL A 1 66 ? 6.422 -8.838 -14.673 1.00 7.08 65 VAL A O 1
ATOM 543 N N . PRO A 1 67 ? 4.402 -9.841 -14.922 1.00 7.32 66 PRO A N 1
ATOM 544 C CA . PRO A 1 67 ? 4.043 -8.968 -16.094 1.00 7.60 66 PRO A CA 1
ATOM 545 C C . PRO A 1 67 ? 3.616 -7.590 -15.556 1.00 7.13 66 PRO A C 1
ATOM 546 O O . PRO A 1 67 ? 2.584 -7.502 -14.826 1.00 7.20 66 PRO A O 1
ATOM 550 N N . LEU A 1 68 ? 4.402 -6.546 -15.907 1.00 7.93 67 LEU A N 1
ATOM 551 C CA . LEU A 1 68 ? 4.030 -5.147 -15.549 1.00 7.61 67 LEU A CA 1
ATOM 552 C C . LEU A 1 68 ? 2.997 -4.696 -16.582 1.00 8.91 67 LEU A C 1
ATOM 553 O O . LEU A 1 68 ? 3.273 -3.956 -17.523 1.00 8.39 67 LEU A O 1
ATOM 558 N N . PHE A 1 69 ? 1.800 -5.207 -16.377 1.00 7.34 68 PHE A N 1
ATOM 559 C CA . PHE A 1 69 ? 0.666 -4.955 -17.280 1.00 7.94 68 PHE A CA 1
ATOM 560 C C . PHE A 1 69 ? -0.587 -4.676 -16.548 1.00 8.59 68 PHE A C 1
ATOM 561 O O . PHE A 1 69 ? -0.878 -5.290 -15.480 1.00 8.54 68 PHE A O 1
ATOM 569 N N . ILE A 1 70 ? -1.327 -3.726 -17.096 1.00 8.52 69 ILE A N 1
ATOM 570 C CA . ILE A 1 70 ? -2.676 -3.438 -16.534 1.00 6.65 69 ILE A CA 1
ATOM 571 C C . ILE A 1 70 ? -3.752 -4.492 -16.802 1.00 8.13 69 ILE A C 1
ATOM 572 O O . ILE A 1 70 ? -4.667 -4.662 -15.973 1.00 9.77 69 ILE A O 1
ATOM 577 N N . SER A 1 71 ? -3.597 -5.139 -17.961 1.00 9.57 70 SER A N 1
ATOM 578 C CA . SER A 1 71 ? -4.678 -6.058 -18.351 1.00 11.36 70 SER A CA 1
ATOM 579 C C . SER A 1 71 ? -4.079 -7.335 -18.976 1.00 10.79 70 SER A C 1
ATOM 580 O O . SER A 1 71 ? -2.843 -7.397 -19.294 1.00 10.76 70 SER A O 1
ATOM 583 N N . TYR A 1 72 ? -4.915 -8.377 -19.087 1.00 8.73 71 TYR A N 1
ATOM 584 C CA . TYR A 1 72 ? -4.460 -9.551 -19.805 1.00 10.20 71 TYR A CA 1
ATOM 585 C C . TYR A 1 72 ? -4.467 -9.397 -21.339 1.00 10.77 71 TYR A C 1
ATOM 586 O O . TYR A 1 72 ? -5.272 -10.073 -22.026 1.00 12.55 71 TYR A O 1
ATOM 595 N N . GLY A 1 73 ? -3.490 -8.628 -21.845 1.00 12.06 72 GLY A N 1
ATOM 596 C CA . GLY A 1 73 ? -3.313 -8.508 -23.240 1.00 11.12 72 GLY A CA 1
ATOM 597 C C . GLY A 1 73 ? -2.546 -9.696 -23.823 1.00 10.26 72 GLY A C 1
ATOM 598 O O . GLY A 1 73 ? -2.137 -10.606 -23.057 1.00 11.05 72 GLY A O 1
ATOM 599 N N . LEU A 1 74 ? -2.340 -9.661 -25.148 1.00 10.16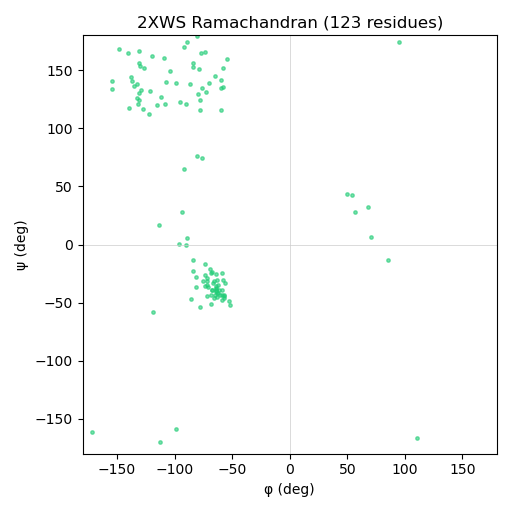 73 LEU A N 1
ATOM 600 C CA . LEU A 1 74 ? -1.730 -10.788 -25.807 1.00 10.29 73 LEU A CA 1
ATOM 601 C C . LEU A 1 74 ? -0.283 -10.923 -25.353 1.00 9.81 73 LEU A C 1
ATOM 602 O O . LEU A 1 74 ? 0.268 -12.083 -25.345 1.00 10.65 73 LEU A O 1
ATOM 607 N N . HIS A 1 75 ? 0.347 -9.865 -24.875 1.00 9.63 74 HIS A N 1
ATOM 608 C CA . HIS A 1 75 ? 1.713 -10.062 -24.386 1.00 9.47 74 HIS A CA 1
ATOM 609 C C . HIS A 1 75 ? 1.740 -11.028 -23.193 1.00 8.84 74 HIS A C 1
ATOM 610 O O . HIS A 1 75 ? 2.749 -11.715 -22.984 1.00 10.49 74 HIS A O 1
ATOM 617 N N . VAL A 1 76 ? 0.697 -10.979 -22.366 1.00 9.28 75 VAL A N 1
ATOM 618 C CA . VAL A 1 76 ? 0.649 -11.737 -21.113 1.00 8.34 75 VAL A CA 1
ATOM 619 C C . VAL A 1 76 ? 0.139 -13.142 -21.387 1.00 10.06 75 VAL A C 1
ATOM 620 O O . VAL A 1 76 ? 0.716 -14.129 -20.880 1.00 11.95 75 VAL A O 1
ATOM 624 N N . THR A 1 77 ? -0.951 -13.252 -22.159 1.00 10.95 76 THR A N 1
ATOM 625 C CA . THR A 1 77 ? -1.564 -14.640 -22.346 1.00 10.40 76 THR A CA 1
ATOM 626 C C . THR A 1 77 ? -0.890 -15.415 -23.442 1.00 12.00 76 THR A C 1
ATOM 627 O O . THR A 1 77 ? -0.984 -16.665 -23.462 1.00 12.98 76 THR A O 1
ATOM 631 N N . GLU A 1 78 ? -0.220 -14.729 -24.398 1.00 11.84 77 GLU A N 1
ATOM 632 C CA . GLU A 1 78 ? 0.443 -15.488 -25.512 1.00 11.87 77 GLU A CA 1
ATOM 633 C C . GLU A 1 78 ? 1.933 -15.291 -25.558 1.00 11.17 77 GLU A C 1
ATOM 634 O O . GLU A 1 78 ? 2.687 -16.267 -25.527 1.00 13.17 77 GLU A O 1
ATOM 640 N N . ASP A 1 79 ? 2.385 -14.026 -25.691 1.00 9.16 78 ASP A N 1
ATOM 641 C CA . ASP A 1 79 ? 3.823 -13.848 -26.034 1.00 11.83 78 ASP A CA 1
ATOM 642 C C . ASP A 1 79 ? 4.744 -14.254 -24.922 1.00 11.89 78 ASP A C 1
ATOM 643 O O . ASP A 1 79 ? 5.732 -14.965 -25.180 1.00 12.07 78 ASP A O 1
ATOM 648 N N . LEU A 1 80 ? 4.523 -13.752 -23.704 1.00 10.71 79 LEU A N 1
ATOM 649 C CA . LEU A 1 80 ? 5.422 -14.103 -22.619 1.00 9.73 79 LEU A CA 1
ATOM 650 C C . LEU A 1 80 ? 5.458 -15.673 -22.377 1.00 10.51 79 LEU A C 1
ATOM 651 O O . LEU A 1 80 ? 6.509 -16.235 -22.294 1.00 10.08 79 LEU A O 1
ATOM 656 N N . PRO A 1 81 ? 4.321 -16.317 -22.297 1.00 8.06 80 PRO A N 1
ATOM 657 C CA . PRO A 1 81 ? 4.455 -17.824 -22.122 1.00 11.40 80 PRO A CA 1
ATOM 658 C C . PRO A 1 81 ? 5.115 -18.462 -23.326 1.00 12.28 80 PRO A C 1
ATOM 659 O O . PRO A 1 81 ? 5.947 -19.379 -23.134 1.00 15.01 80 PRO A O 1
ATOM 663 N N . ASP A 1 82 ? 4.790 -18.035 -24.577 1.00 14.02 81 ASP A N 1
ATOM 664 C CA . ASP A 1 82 ? 5.476 -18.686 -25.745 1.00 13.17 81 ASP A CA 1
ATOM 665 C C . ASP A 1 82 ? 6.949 -18.549 -25.602 1.00 13.02 81 ASP A C 1
ATOM 666 O O . ASP A 1 82 ? 7.703 -19.531 -25.818 1.00 15.62 81 ASP A O 1
ATOM 671 N N . LEU A 1 83 ? 7.407 -17.343 -25.218 1.00 10.29 82 LEU A N 1
ATOM 672 C CA . LEU A 1 83 ? 8.885 -17.148 -25.128 1.00 11.26 82 LEU A CA 1
ATOM 673 C C . LEU A 1 83 ? 9.525 -18.032 -24.091 1.00 13.56 82 LEU A C 1
ATOM 674 O O . LEU A 1 83 ? 10.729 -18.444 -24.268 1.00 13.91 82 LEU A O 1
ATOM 679 N N . LEU A 1 84 ? 8.810 -18.378 -23.008 1.00 11.54 83 LEU A N 1
ATOM 680 C CA . LEU A 1 84 ? 9.351 -19.212 -21.954 1.00 12.36 83 LEU A CA 1
ATOM 681 C C . LEU A 1 84 ? 8.982 -20.665 -22.108 1.00 14.26 83 LEU A C 1
ATOM 682 O O . LEU A 1 84 ? 9.424 -21.447 -21.262 1.00 16.32 83 LEU A O 1
ATOM 687 N N . GLY A 1 85 ? 8.249 -20.995 -23.148 1.00 15.34 84 GLY A N 1
ATOM 688 C CA . GLY A 1 85 ? 7.746 -22.405 -23.270 1.00 16.10 84 GLY A CA 1
ATOM 689 C C . GLY A 1 85 ? 6.723 -22.852 -22.260 1.00 18.61 84 GLY A C 1
ATOM 690 O O . GLY A 1 85 ? 6.569 -24.051 -21.932 1.00 19.98 84 GLY A O 1
ATOM 691 N N . PHE A 1 86 ? 5.902 -21.933 -21.823 1.00 15.36 85 PHE A N 1
ATOM 692 C CA . PHE A 1 86 ? 4.916 -22.160 -20.844 1.00 14.11 85 PHE A CA 1
ATOM 693 C C . PHE A 1 86 ? 3.522 -22.115 -21.538 1.00 13.44 85 PHE A C 1
ATOM 694 O O . PHE A 1 86 ? 3.413 -21.564 -22.612 1.00 15.87 85 PHE A O 1
ATOM 702 N N . PRO A 1 87 ? 2.468 -22.692 -20.886 1.00 16.09 86 PRO A N 1
ATOM 703 C CA . PRO A 1 87 ? 1.104 -22.697 -21.380 1.00 15.39 86 PRO A CA 1
ATOM 704 C C . PRO A 1 87 ? 0.591 -21.304 -21.558 1.00 17.26 86 PRO A C 1
ATOM 705 O O . PRO A 1 87 ? 0.925 -20.463 -20.760 1.00 14.79 86 PRO A O 1
ATOM 709 N N . ARG A 1 88 ? -0.169 -21.067 -22.617 1.00 16.06 87 ARG A N 1
ATOM 710 C CA . ARG A 1 88 ? -0.822 -19.785 -22.838 1.00 15.50 87 ARG A CA 1
ATOM 711 C C . ARG A 1 88 ? -1.967 -19.643 -21.902 1.00 16.98 87 ARG A C 1
ATOM 712 O O . ARG A 1 88 ? -2.374 -20.627 -21.233 1.00 18.24 87 ARG A O 1
ATOM 720 N N . GLY A 1 89 ? -2.479 -18.437 -21.780 1.00 12.80 88 GLY A N 1
ATOM 721 C CA . GLY A 1 89 ? -3.730 -18.118 -21.063 1.00 13.80 88 GLY A CA 1
ATOM 722 C C . GLY A 1 89 ? -3.448 -17.334 -19.788 1.00 12.73 88 GLY A C 1
ATOM 723 O O . GLY A 1 89 ? -2.321 -16.808 -19.638 1.00 12.94 88 GLY A O 1
ATOM 724 N N . ARG A 1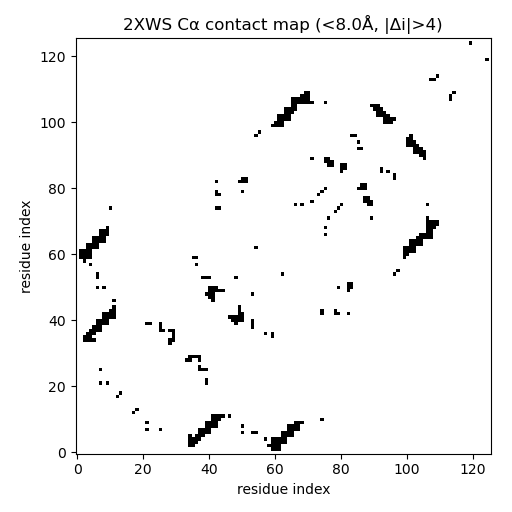 90 ? -4.438 -17.226 -18.941 1.00 12.55 89 ARG A N 1
ATOM 725 C CA . ARG A 1 90 ? -4.356 -16.435 -17.709 1.00 11.89 89 ARG A CA 1
ATOM 726 C C . ARG A 1 90 ? -3.898 -17.256 -16.540 1.00 14.58 89 ARG A C 1
ATOM 727 O O . ARG A 1 90 ? -3.839 -18.537 -16.607 1.00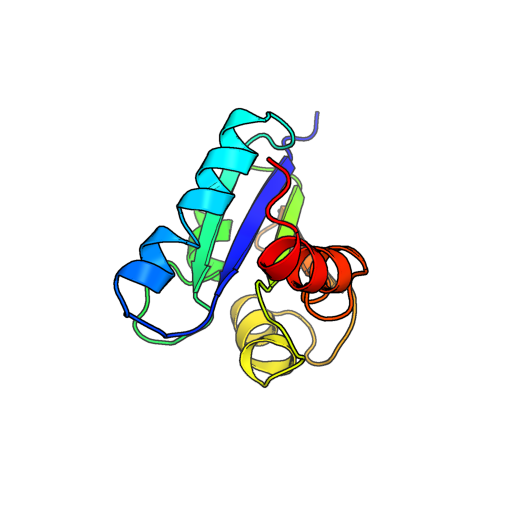 15.41 89 ARG A O 1
ATOM 735 N N . GLY A 1 91 ? -3.608 -16.551 -15.448 1.00 12.30 90 GLY A N 1
ATOM 736 C CA . GLY A 1 91 ? -3.288 -17.179 -14.160 1.00 13.68 90 GLY A CA 1
ATOM 737 C C . GLY A 1 91 ? -1.809 -17.390 -13.854 1.00 11.32 90 GLY A C 1
ATOM 738 O O . GLY A 1 91 ? -0.989 -17.234 -14.721 1.00 13.21 90 GLY A O 1
ATOM 739 N N . ILE A 1 92 ? -1.563 -17.851 -12.603 1.00 11.89 91 ILE A N 1
ATOM 740 C CA . ILE A 1 92 ? -0.217 -18.245 -12.183 1.00 13.35 91 ILE A CA 1
ATOM 741 C C . ILE A 1 92 ? 0.203 -19.520 -12.884 1.00 13.96 91 ILE A C 1
ATOM 742 O O . ILE A 1 92 ? -0.601 -20.495 -12.961 1.00 15.29 91 ILE A O 1
ATOM 747 N N . LYS A 1 93 ? 1.455 -19.572 -13.301 1.00 12.43 92 LYS A N 1
ATOM 748 C CA . LYS A 1 93 ? 1.975 -20.760 -14.009 1.00 11.79 92 LYS A CA 1
ATOM 749 C C . LYS A 1 93 ? 3.277 -21.209 -13.451 1.00 14.82 92 LYS A C 1
ATOM 750 O O . LYS A 1 93 ? 4.245 -20.447 -13.427 1.00 14.89 92 LYS A O 1
ATOM 756 N N . GLU A 1 94 ? 3.343 -22.477 -12.972 1.00 13.84 93 GLU A N 1
ATOM 757 C CA . GLU A 1 94 ? 4.628 -22.925 -12.400 1.00 13.82 93 GLU A CA 1
ATOM 758 C C . GLU A 1 94 ? 5.268 -23.894 -13.345 1.00 14.20 93 GLU A C 1
ATOM 759 O O . GLU A 1 94 ? 4.555 -24.753 -13.919 1.00 16.92 93 GLU A O 1
ATOM 765 N N . GLY A 1 95 ? 6.594 -23.832 -13.535 1.00 13.25 94 GLY A N 1
ATOM 766 C CA . GLY A 1 95 ? 7.216 -24.722 -14.508 1.00 12.72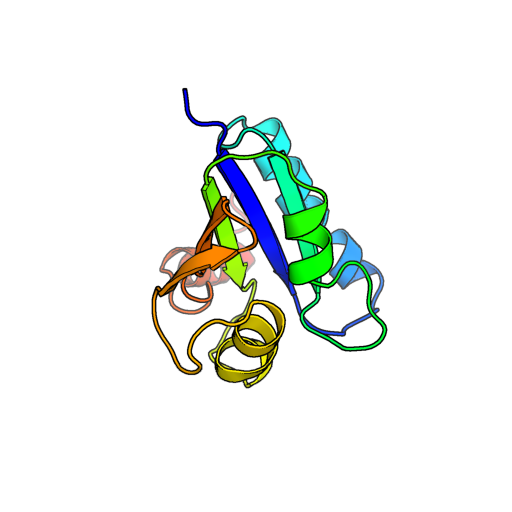 94 GLY A CA 1
ATOM 767 C C . GLY A 1 95 ? 8.716 -24.561 -14.345 1.00 12.75 94 GLY A C 1
ATOM 768 O O . GLY A 1 95 ? 9.175 -24.177 -13.282 1.00 15.47 94 GLY A O 1
ATOM 769 N N . GLU A 1 96 ? 9.430 -24.983 -15.389 1.00 14.79 95 GLU A N 1
ATOM 770 C CA . GLU A 1 96 ? 10.889 -24.926 -15.409 1.00 14.32 95 GLU A CA 1
ATOM 771 C C . GLU A 1 96 ? 11.367 -24.290 -16.661 1.00 14.80 95 GLU A C 1
ATOM 772 O O . GLU A 1 96 ? 10.732 -24.462 -17.711 1.00 17.99 95 GLU A O 1
ATOM 778 N N . PHE A 1 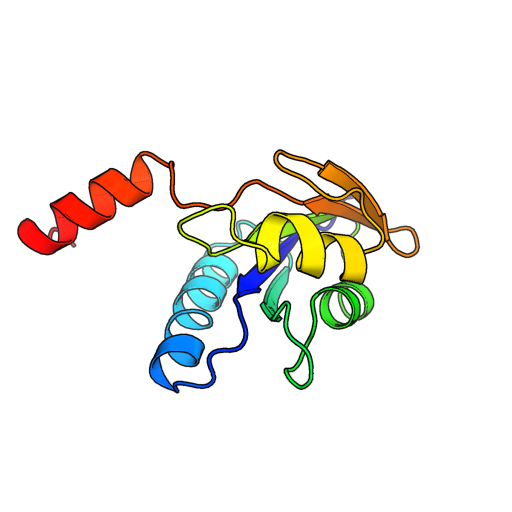97 ? 12.558 -23.698 -16.580 1.00 13.94 96 PHE A N 1
ATOM 779 C CA . PHE A 1 97 ? 13.211 -23.271 -17.802 1.00 13.41 96 PHE A CA 1
ATOM 780 C C . PHE A 1 97 ? 14.649 -23.617 -17.608 1.00 12.45 96 PHE A C 1
ATOM 781 O O . PHE A 1 97 ? 15.348 -23.108 -16.720 1.00 13.69 96 PHE A O 1
ATOM 789 N N . GLU A 1 98 ? 15.130 -24.529 -18.482 1.00 13.40 97 GLU A N 1
ATOM 790 C CA . GLU A 1 98 ? 16.542 -24.957 -18.410 1.00 11.66 97 GLU A CA 1
ATOM 791 C C . GLU A 1 98 ? 16.944 -25.360 -17.011 1.00 12.96 97 GLU A C 1
ATOM 792 O O . GLU A 1 98 ? 17.984 -25.011 -16.544 1.00 15.02 97 GLU A O 1
ATOM 798 N N . GLY A 1 99 ? 16.064 -26.125 -16.341 1.00 14.83 98 GLY A N 1
ATOM 799 C CA . GLY A 1 99 ? 16.371 -26.603 -15.054 1.00 15.97 98 GLY A CA 1
ATOM 800 C C . GLY A 1 99 ? 16.077 -25.714 -13.884 1.00 18.08 98 GLY A C 1
ATOM 801 O O . GLY A 1 99 ? 16.138 -26.161 -12.751 1.00 19.91 98 GLY A O 1
ATOM 802 N N . LYS A 1 100 ? 15.804 -24.433 -14.165 1.00 15.87 99 LYS A N 1
ATOM 803 C CA . LYS A 1 100 ? 15.419 -23.442 -13.175 1.00 13.61 99 LYS A CA 1
ATOM 804 C C . LYS A 1 100 ? 13.927 -23.442 -12.923 1.00 12.00 99 LYS A C 1
ATOM 805 O O . LYS A 1 100 ? 13.160 -23.506 -13.843 1.00 12.62 99 LYS A O 1
ATOM 811 N N . LYS A 1 101 ? 13.543 -23.325 -11.657 1.00 11.80 100 LYS A N 1
ATOM 812 C CA . LYS A 1 101 ? 12.100 -23.268 -11.351 1.00 11.10 100 LYS A CA 1
ATOM 813 C C . LYS A 1 101 ? 11.676 -21.848 -11.745 1.00 12.63 100 LYS A C 1
ATOM 814 O O . LYS A 1 101 ? 12.366 -20.922 -11.368 1.00 12.61 100 LYS A O 1
ATOM 820 N N . VAL A 1 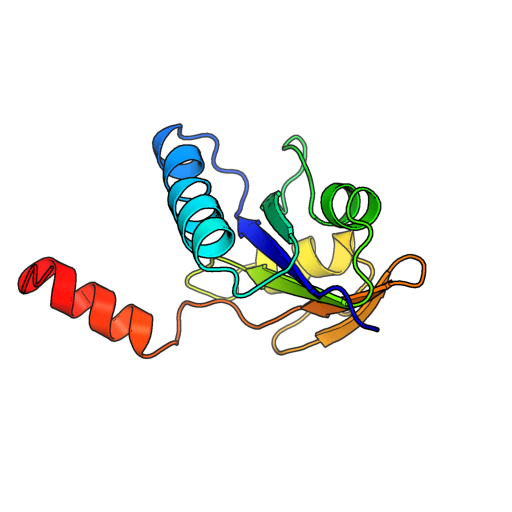102 ? 10.545 -21.761 -12.441 1.00 10.41 101 VAL A N 1
ATOM 821 C CA . VAL A 1 102 ? 10.068 -20.420 -12.941 1.00 11.25 101 VAL A CA 1
ATOM 822 C C . VAL A 1 102 ? 8.567 -20.355 -12.625 1.00 12.54 101 VAL A C 1
ATOM 823 O O . VAL A 1 102 ? 7.804 -21.276 -12.917 1.00 13.96 101 VAL A O 1
ATOM 827 N N . VAL A 1 103 ? 8.118 -19.222 -12.119 1.00 9.50 102 VAL A N 1
ATOM 828 C CA . VAL A 1 103 ? 6.690 -19.069 -11.808 1.00 10.27 102 VAL A CA 1
ATOM 829 C C . VAL A 1 103 ? 6.312 -17.791 -12.515 1.00 9.66 102 VAL A C 1
ATOM 830 O O . VAL A 1 103 ? 6.825 -16.669 -12.119 1.00 11.17 102 VAL A O 1
ATOM 834 N N . ILE A 1 104 ? 5.416 -17.939 -13.472 1.00 10.17 103 ILE A N 1
ATOM 835 C CA . ILE A 1 104 ? 4.915 -16.710 -14.153 1.00 8.86 103 ILE A CA 1
ATOM 836 C C . ILE A 1 104 ? 3.713 -16.279 -13.337 1.00 10.94 103 ILE A C 1
ATOM 837 O O . ILE A 1 104 ? 2.759 -17.018 -13.121 1.00 10.39 103 ILE A O 1
ATOM 842 N N . CYS A 1 105 ? 3.778 -15.061 -12.802 1.00 7.70 104 CYS A N 1
ATOM 843 C CA . CYS A 1 105 ? 2.754 -14.514 -11.909 1.00 9.69 104 CYS A CA 1
ATOM 844 C C . CYS A 1 105 ? 1.680 -13.793 -12.759 1.00 7.36 104 CYS A C 1
ATOM 845 O O . CYS A 1 105 ? 1.799 -13.644 -13.979 1.00 9.00 104 CYS A O 1
ATOM 848 N N . GLU A 1 106 ? 0.609 -13.332 -12.109 1.00 9.06 105 GLU A N 1
ATOM 849 C CA . GLU A 1 106 ? -0.444 -12.572 -12.829 1.00 8.87 105 GLU A CA 1
ATOM 850 C C . GLU A 1 106 ? 0.009 -11.117 -13.046 1.00 8.53 105 GLU A C 1
ATOM 851 O O . GLU A 1 106 ? 0.831 -10.584 -12.340 1.00 9.00 105 GLU A O 1
ATOM 857 N N . PRO A 1 107 ? -0.477 -10.532 -14.112 1.00 8.80 106 PRO A N 1
ATOM 858 C CA . PRO A 1 107 ? -0.268 -9.091 -14.275 1.00 8.69 106 PRO A CA 1
ATOM 859 C C . PRO A 1 107 ? -0.771 -8.312 -13.057 1.00 9.01 106 PRO A C 1
ATOM 860 O O . PRO A 1 107 ? -1.574 -8.826 -12.214 1.00 9.85 106 PRO A O 1
ATOM 864 N N . ILE A 1 108 ? -0.261 -7.086 -12.912 1.00 9.88 107 ILE A N 1
ATOM 865 C CA . ILE A 1 108 ? -0.495 -6.294 -11.678 1.00 8.55 107 ILE A CA 1
ATOM 866 C C . ILE A 1 108 ? -1.838 -5.522 -11.698 1.00 8.76 107 ILE A C 1
ATOM 867 O O . ILE A 1 108 ? -2.274 -5.045 -10.651 1.00 8.84 107 ILE A O 1
ATOM 872 N N . GLY A 1 109 ? -2.507 -5.415 -12.873 1.00 9.75 108 GLY A N 1
ATOM 873 C CA . GLY A 1 109 ? -3.601 -4.450 -13.024 1.00 10.78 108 GLY A CA 1
ATOM 874 C C . GLY A 1 109 ? -4.763 -4.531 -12.058 1.00 10.25 108 GLY A C 1
ATOM 875 O O . GLY A 1 109 ? -5.294 -3.579 -11.684 1.00 10.76 108 GLY A O 1
ATOM 876 N N . GLU A 1 110 ? -5.123 -5.735 -11.597 1.00 9.58 109 GLU A N 1
ATOM 877 C CA . GLU A 1 110 ? -6.321 -5.867 -10.693 1.00 9.90 109 GLU A CA 1
ATOM 878 C C . GLU A 1 110 ? -5.964 -5.735 -9.213 1.00 8.30 109 GLU A C 1
ATOM 879 O O . GLU A 1 110 ? -6.819 -5.669 -8.367 1.00 9.60 109 GLU A O 1
ATOM 885 N N . ASP A 1 111 ? -4.659 -5.532 -8.934 1.00 9.12 110 ASP A N 1
ATOM 886 C CA . ASP A 1 111 ? -4.271 -5.460 -7.510 1.00 9.97 110 ASP A CA 1
ATOM 887 C C . ASP A 1 111 ? -4.877 -4.275 -6.836 1.00 9.04 110 ASP A C 1
ATOM 888 O O . ASP A 1 111 ? -4.944 -3.135 -7.412 1.00 9.09 110 ASP A O 1
ATOM 893 N N . TYR A 1 112 ? -5.233 -4.426 -5.548 1.00 9.82 111 TYR A N 1
ATOM 894 C CA . TYR A 1 112 ? -5.644 -3.246 -4.766 1.00 9.51 111 TYR A CA 1
ATOM 895 C C . TYR A 1 112 ? -4.545 -2.193 -4.714 1.00 7.12 111 TYR A C 1
ATOM 896 O O . TYR A 1 112 ? -4.854 -1.027 -4.569 1.00 8.65 111 TYR A O 1
ATOM 905 N N . PHE A 1 113 ? -3.259 -2.579 -4.886 1.00 7.15 112 PHE A N 1
ATOM 906 C CA . PHE A 1 113 ? -2.281 -1.551 -4.931 1.00 6.72 112 PHE A CA 1
ATOM 907 C C . PHE A 1 113 ? -2.362 -0.656 -6.170 1.00 6.46 112 PHE A C 1
ATOM 908 O O . PHE A 1 113 ? -1.918 0.528 -6.085 1.00 7.39 112 PHE A O 1
ATOM 916 N N . VAL A 1 114 ? -2.940 -1.173 -7.273 1.00 6.99 113 VAL A N 1
ATOM 917 C CA . VAL A 1 114 ? -3.161 -0.260 -8.441 1.00 7.40 113 VAL A CA 1
ATOM 918 C C . VAL A 1 114 ? -4.323 0.695 -8.118 1.00 6.34 113 VAL A C 1
ATOM 919 O O . VAL A 1 114 ? -4.243 1.885 -8.445 1.00 7.70 113 VAL A O 1
ATOM 923 N N . THR A 1 115 ? -5.336 0.208 -7.403 1.00 6.58 114 THR A N 1
ATOM 924 C CA . THR A 1 115 ? -6.430 1.108 -6.926 1.00 5.80 114 THR A CA 1
ATOM 925 C C . THR A 1 115 ? -5.870 2.179 -6.074 1.00 7.17 114 THR A C 1
ATOM 926 O O . THR A 1 115 ? -6.212 3.361 -6.243 1.00 8.01 114 THR A O 1
ATOM 930 N N . TYR A 1 116 ? -4.940 1.804 -5.166 1.00 7.82 115 TYR A N 1
ATOM 931 C CA . TYR A 1 116 ? -4.331 2.822 -4.316 1.00 10.45 115 TYR A CA 1
ATOM 932 C C . TYR A 1 116 ? -3.336 3.698 -5.045 1.00 7.69 115 TYR A C 1
ATOM 933 O O . TYR A 1 116 ? -3.223 4.884 -4.705 1.00 9.30 115 TYR A O 1
ATOM 942 N N . ALA A 1 117 ? -2.691 3.220 -6.137 1.00 7.24 116 ALA A N 1
ATOM 943 C CA . ALA A 1 117 ? -1.883 4.149 -6.938 1.00 6.55 116 ALA A CA 1
ATOM 944 C C . ALA A 1 117 ? -2.725 5.218 -7.572 1.00 7.90 116 ALA A C 1
ATOM 945 O O . ALA A 1 117 ? -2.339 6.392 -7.687 1.00 8.22 116 ALA A O 1
ATOM 947 N N . ILE A 1 118 ? -3.914 4.800 -7.998 1.00 6.64 117 ILE A N 1
ATOM 948 C CA . ILE A 1 118 ? -4.874 5.776 -8.571 1.00 6.31 117 ILE A CA 1
ATOM 949 C C . ILE A 1 118 ? -5.292 6.823 -7.514 1.00 6.99 117 ILE A C 1
ATOM 950 O O . ILE A 1 118 ? -5.195 8.044 -7.815 1.00 8.54 117 ILE A O 1
ATOM 955 N N . LEU A 1 119 ? -5.614 6.361 -6.291 1.00 6.38 118 LEU A N 1
ATOM 956 C CA . LEU A 1 119 ? -5.957 7.340 -5.254 1.00 6.90 118 LEU A CA 1
ATOM 957 C C . LEU A 1 119 ? -4.747 8.206 -4.951 1.00 5.84 118 LEU A C 1
ATOM 958 O O . LEU A 1 119 ? -4.953 9.426 -4.712 1.00 8.23 118 LEU A O 1
ATOM 963 N N . ASN A 1 120 ? -3.551 7.627 -4.931 1.00 7.61 119 ASN A N 1
ATOM 964 C CA . ASN A 1 120 ? -2.367 8.431 -4.507 1.00 8.37 119 ASN A CA 1
ATOM 965 C C . ASN A 1 120 ? -1.937 9.425 -5.573 1.00 7.74 119 ASN A C 1
ATOM 966 O O . ASN A 1 120 ? -1.175 10.344 -5.272 1.00 8.57 119 ASN A O 1
ATOM 971 N N . SER A 1 121 ? -2.408 9.242 -6.839 1.00 8.22 120 SER A N 1
ATOM 972 C CA . SER A 1 121 ? -2.136 10.287 -7.829 1.00 7.76 120 SER A CA 1
ATOM 973 C C . SER A 1 121 ? -2.862 11.565 -7.429 1.00 10.03 120 SER A C 1
ATOM 974 O O . SER A 1 121 ? -2.430 12.692 -7.721 1.00 9.50 120 SER A O 1
ATOM 977 N N . VAL A 1 122 ? -4.017 11.358 -6.783 1.00 7.81 121 VAL A N 1
ATOM 978 C CA . VAL A 1 122 ? -4.778 12.517 -6.196 1.00 8.72 121 VAL A CA 1
ATOM 979 C C . VAL A 1 122 ? -4.137 12.973 -4.857 1.00 8.94 121 VAL A C 1
ATOM 980 O O . VAL A 1 122 ? -3.805 14.178 -4.652 1.00 10.91 121 VAL A O 1
ATOM 984 N N . PHE A 1 123 ? -3.966 12.031 -3.934 1.00 9.24 122 PHE A N 1
ATOM 985 C CA . PHE A 1 123 ? -3.597 12.388 -2.564 1.00 9.10 122 PHE A CA 1
ATOM 986 C C . PHE A 1 123 ? -2.147 12.777 -2.430 1.00 11.91 122 PHE A C 1
ATOM 987 O O . PHE A 1 123 ? -1.764 13.591 -1.575 1.00 13.99 122 PHE A O 1
ATOM 995 N N . ARG A 1 124 ? -1.299 12.182 -3.252 1.00 11.33 123 ARG A N 1
ATOM 996 C CA . ARG A 1 124 ? 0.177 12.479 -3.271 1.00 12.16 123 ARG A CA 1
ATOM 997 C C . ARG A 1 124 ? 0.801 12.318 -1.901 1.00 14.80 123 ARG A C 1
ATOM 998 O O . ARG A 1 124 ? 1.691 13.141 -1.535 1.00 17.28 123 ARG A O 1
ATOM 1006 N N . ILE A 1 125 ? 0.439 11.269 -1.158 1.00 11.25 124 ILE A N 1
ATOM 1007 C CA . ILE A 1 125 ? 1.109 11.007 0.120 1.00 14.90 124 ILE A CA 1
ATOM 1008 C C . ILE A 1 125 ? 2.463 10.358 -0.220 1.00 18.46 124 ILE A C 1
ATOM 1009 O O . ILE A 1 125 ? 2.521 9.379 -1.024 1.00 20.40 124 ILE A O 1
ATOM 1014 N N . GLY A 1 126 ? 3.558 10.922 0.255 1.00 18.36 125 GLY A N 1
ATOM 1015 C CA . GLY A 1 126 ? 4.875 10.255 0.155 1.00 24.25 125 GLY A CA 1
ATOM 1016 C C . GLY A 1 126 ? 5.660 10.289 -1.172 1.00 26.75 125 GLY A C 1
ATOM 1017 O O . GLY A 1 126 ? 5.443 11.195 -2.025 1.00 32.17 125 GLY A O 1
#

GO terms:
  GO:0050897 cobalt ion binding (F, IDA)
  GO:0016852 sirohydrochlorin cobaltochelatase activity (F, IDA)
  GO:0046906 tetrapyrrole binding (F, IDA)
  GO:0019251 anaerobic cobalamin biosynthetic process (P, TAS)